Protein AF-K1RMY7-F1 (afdb_monomer_lite)

Structure (mmCIF, N/CA/C/O backbone):
data_AF-K1RMY7-F1
#
_entry.id   AF-K1RMY7-F1
#
loop_
_atom_site.group_PDB
_atom_site.id
_atom_site.type_symbol
_atom_site.label_atom_id
_atom_site.label_alt_id
_atom_site.label_comp_id
_atom_site.label_asym_id
_atom_site.label_entity_id
_atom_site.label_seq_id
_atom_site.pdbx_PDB_ins_code
_atom_site.Cartn_x
_atom_site.Cartn_y
_atom_site.Cartn_z
_atom_site.occupancy
_atom_site.B_iso_or_equiv
_atom_site.auth_seq_id
_atom_site.auth_comp_id
_ato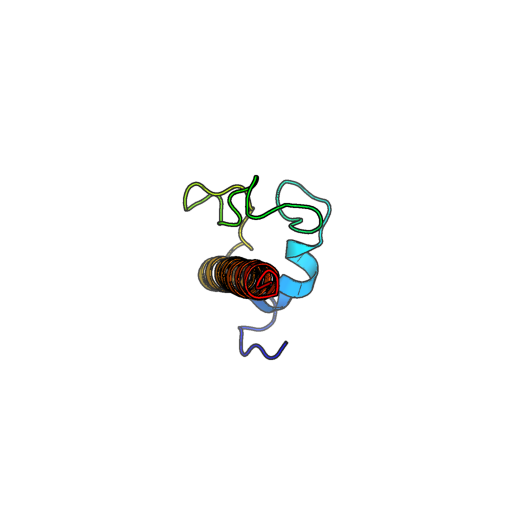m_site.auth_asym_id
_atom_site.auth_atom_id
_atom_site.pdbx_PDB_model_num
ATOM 1 N N . LEU A 1 1 ? 2.174 -16.202 -0.846 1.00 52.31 1 LEU A N 1
ATOM 2 C CA . LEU A 1 1 ? 2.515 -15.048 0.011 1.00 52.31 1 LEU A CA 1
ATOM 3 C C . LEU A 1 1 ? 2.717 -15.586 1.431 1.00 52.31 1 LEU A C 1
ATOM 5 O O . LEU A 1 1 ? 1.770 -16.130 1.977 1.00 52.31 1 LEU A O 1
ATOM 9 N N . LYS A 1 2 ? 3.945 -15.598 1.976 1.00 55.03 2 LYS A N 1
ATOM 10 C CA . LYS A 1 2 ? 4.201 -16.017 3.371 1.00 55.03 2 LYS A CA 1
ATOM 11 C C . LYS A 1 2 ? 4.428 -14.768 4.214 1.00 55.03 2 LYS A C 1
ATOM 13 O O . LYS A 1 2 ? 5.253 -13.942 3.844 1.00 55.03 2 LYS A O 1
ATOM 18 N N . HIS A 1 3 ? 3.712 -14.644 5.325 1.00 58.12 3 HIS A N 1
ATOM 19 C CA . HIS A 1 3 ? 3.757 -13.471 6.187 1.00 58.12 3 HIS A CA 1
ATOM 20 C C . HIS A 1 3 ? 3.569 -13.889 7.650 1.00 58.12 3 HIS A C 1
ATOM 22 O O . HIS A 1 3 ? 2.631 -14.619 7.957 1.00 58.12 3 HIS A O 1
ATOM 28 N N . GLN A 1 4 ? 4.487 -13.485 8.533 1.00 64.62 4 GLN A N 1
ATOM 29 C CA . GLN A 1 4 ? 4.488 -13.816 9.968 1.00 64.62 4 GLN A CA 1
ATOM 30 C C . GLN A 1 4 ? 3.912 -12.669 10.806 1.00 64.62 4 GLN A C 1
ATOM 32 O O . GLN A 1 4 ? 4.535 -12.216 11.763 1.00 64.62 4 GLN A O 1
ATOM 37 N N . GLU A 1 5 ? 2.749 -12.152 10.428 1.00 56.81 5 GLU A N 1
ATOM 38 C CA . GLU A 1 5 ? 2.131 -11.082 11.203 1.00 56.81 5 GLU A CA 1
ATOM 39 C C . GLU A 1 5 ? 1.156 -11.551 12.258 1.00 56.81 5 GLU A C 1
ATOM 41 O O . GLU A 1 5 ? 0.641 -12.668 12.229 1.00 56.81 5 GLU A O 1
ATOM 46 N N . THR A 1 6 ? 0.914 -10.644 13.204 1.00 60.50 6 THR A N 1
ATOM 47 C CA . THR A 1 6 ? -0.036 -10.828 14.286 1.00 60.50 6 THR A CA 1
ATOM 48 C C . THR A 1 6 ? -1.396 -11.250 13.713 1.00 60.50 6 THR A C 1
ATOM 50 O O . THR A 1 6 ? -1.980 -10.510 12.906 1.00 60.50 6 THR A O 1
ATOM 53 N N . PRO A 1 7 ? -1.920 -12.424 14.116 1.00 59.00 7 PRO A N 1
ATOM 54 C CA . PRO A 1 7 ? -3.221 -12.898 13.665 1.00 59.00 7 PRO A CA 1
ATOM 55 C C . PRO A 1 7 ? -4.308 -11.836 13.874 1.00 59.00 7 PRO A C 1
ATOM 57 O O . PRO A 1 7 ? -4.416 -11.247 14.946 1.00 59.00 7 PRO A O 1
ATOM 60 N N . GLY A 1 8 ? -5.118 -11.581 12.843 1.00 60.09 8 GLY A N 1
ATOM 61 C CA . GLY A 1 8 ? -6.280 -10.684 12.912 1.00 60.09 8 GLY A CA 1
ATOM 62 C C . GLY A 1 8 ? -6.033 -9.205 12.583 1.00 60.09 8 GLY A C 1
ATOM 63 O O . GLY A 1 8 ? -7.014 -8.471 12.411 1.00 60.09 8 GLY A O 1
ATOM 64 N N . LEU A 1 9 ? -4.775 -8.771 12.441 1.00 68.12 9 LEU A N 1
ATOM 65 C CA . LEU A 1 9 ? -4.429 -7.417 11.991 1.00 68.12 9 LEU A CA 1
ATOM 66 C C . LEU A 1 9 ? -3.912 -7.425 10.554 1.00 68.12 9 LEU A C 1
ATOM 68 O O . LEU A 1 9 ? -4.727 -7.454 9.636 1.00 68.12 9 LEU A O 1
ATOM 72 N N . GLY A 1 10 ? -2.603 -7.412 10.318 1.00 61.53 10 GLY A N 1
ATOM 73 C CA . GLY A 1 10 ? -2.109 -7.241 8.952 1.00 61.53 10 GLY A CA 1
ATOM 74 C C . GLY A 1 10 ? -2.134 -8.507 8.086 1.00 61.53 10 GLY A C 1
ATOM 75 O O . GLY A 1 10 ? -2.096 -8.399 6.865 1.00 61.53 10 GLY A O 1
ATOM 76 N N . ALA A 1 11 ? -2.455 -9.676 8.657 1.00 69.81 11 ALA A N 1
ATOM 77 C CA . ALA A 1 11 ? -2.942 -10.827 7.881 1.00 69.81 11 ALA A CA 1
ATOM 78 C C . ALA A 1 11 ? -4.189 -10.497 7.024 1.00 69.81 11 ALA A C 1
ATOM 80 O O . ALA A 1 11 ? -4.446 -11.167 6.029 1.00 69.81 11 ALA A O 1
ATOM 81 N N . LYS A 1 12 ? -4.939 -9.433 7.360 1.00 79.69 12 LYS A N 1
ATOM 82 C CA . LYS A 1 12 ? -6.074 -8.941 6.563 1.00 79.69 12 LYS A CA 1
ATOM 83 C C . LYS A 1 12 ? -5.666 -8.257 5.261 1.00 79.69 12 LYS A C 1
ATOM 85 O O . LYS A 1 12 ? -6.551 -7.904 4.489 1.00 79.69 12 LYS A O 1
ATOM 90 N N . MET A 1 13 ? -4.374 -8.055 4.990 1.00 81.19 13 MET A N 1
ATOM 91 C CA . MET A 1 13 ? -3.913 -7.406 3.755 1.00 81.19 13 MET A CA 1
ATOM 92 C C . MET A 1 13 ? -4.439 -8.088 2.489 1.00 81.19 13 MET A C 1
ATOM 94 O O . MET A 1 13 ? -4.738 -7.400 1.513 1.00 81.19 13 MET A O 1
ATOM 98 N N . ASP A 1 14 ? -4.618 -9.413 2.529 1.00 78.38 14 ASP A N 1
ATOM 99 C CA . ASP A 1 14 ? -5.147 -10.174 1.401 1.00 78.38 14 ASP A CA 1
ATOM 100 C C . ASP A 1 14 ? -6.592 -9.793 1.054 1.00 78.38 14 ASP A C 1
ATOM 102 O O . ASP A 1 14 ? -6.980 -9.863 -0.107 1.00 78.38 14 ASP A O 1
ATOM 106 N N . GLU A 1 15 ? -7.402 -9.363 2.011 1.00 87.25 15 GLU A N 1
ATOM 107 C CA . GLU A 1 15 ? -8.781 -8.940 1.745 1.00 87.25 15 GLU A CA 1
ATOM 108 C C . GLU A 1 15 ? -8.875 -7.417 1.631 1.00 87.25 15 GLU A C 1
ATOM 110 O O . GLU A 1 15 ? -9.528 -6.883 0.732 1.00 87.25 15 GLU A O 1
ATOM 115 N N . TRP A 1 16 ? -8.161 -6.703 2.503 1.00 89.81 16 TRP A N 1
ATOM 116 C CA . TRP A 1 16 ? -8.220 -5.251 2.628 1.00 89.81 16 TRP A CA 1
ATOM 117 C C . TRP A 1 16 ? -7.906 -4.544 1.312 1.00 89.81 16 TRP A C 1
ATOM 119 O O . TRP A 1 16 ? -8.722 -3.771 0.822 1.00 89.81 16 TRP A O 1
ATOM 129 N N . PHE A 1 17 ? -6.774 -4.864 0.677 1.00 90.31 17 PHE A N 1
ATOM 130 C CA . PHE A 1 17 ? -6.344 -4.171 -0.543 1.00 90.31 17 PHE A CA 1
ATOM 131 C C . PHE A 1 17 ? -7.108 -4.585 -1.811 1.00 90.31 17 PHE A C 1
ATOM 133 O O . PHE A 1 17 ? -6.789 -4.126 -2.907 1.00 90.31 17 PHE A O 1
ATOM 140 N N . ARG A 1 18 ? -8.124 -5.442 -1.670 1.00 90.88 18 ARG A N 1
ATOM 141 C CA . ARG A 1 18 ? -9.055 -5.844 -2.736 1.00 90.88 18 ARG A CA 1
ATOM 142 C C . ARG A 1 18 ? -10.499 -5.435 -2.435 1.00 90.88 18 ARG A C 1
ATOM 144 O O . ARG A 1 18 ? -11.396 -5.722 -3.218 1.00 90.88 18 ARG A O 1
ATOM 151 N N . THR A 1 19 ? -10.735 -4.781 -1.299 1.00 91.44 19 THR A N 1
ATOM 152 C CA . THR A 1 19 ? -12.072 -4.381 -0.864 1.00 91.44 19 THR A CA 1
ATOM 153 C C . THR A 1 19 ? -12.510 -3.113 -1.592 1.00 91.44 19 THR A C 1
ATOM 155 O O . THR A 1 19 ? -11.855 -2.075 -1.487 1.00 91.44 19 THR A O 1
ATOM 158 N N . GLU A 1 20 ? -13.661 -3.168 -2.266 1.00 88.69 20 GLU A N 1
ATOM 159 C CA . GLU A 1 20 ? -14.306 -2.028 -2.942 1.00 88.69 20 GLU A CA 1
ATOM 160 C C . GLU A 1 20 ? -14.966 -1.067 -1.936 1.00 88.69 20 GLU A C 1
ATOM 162 O O . GLU A 1 20 ? -16.174 -0.829 -1.940 1.00 88.69 20 GLU A O 1
ATOM 167 N N . LYS A 1 21 ? -14.167 -0.544 -1.005 1.00 89.25 21 LYS A N 1
ATOM 168 C CA . LYS A 1 21 ? -14.596 0.398 0.026 1.00 89.25 21 LYS A CA 1
ATOM 169 C C . LYS A 1 21 ? -13.541 1.478 0.209 1.00 89.25 21 LYS A C 1
ATOM 171 O O . LYS A 1 21 ? -12.368 1.179 0.428 1.00 89.25 21 LYS A O 1
ATOM 176 N N . ASN A 1 22 ? -13.979 2.737 0.202 1.00 90.56 22 ASN A N 1
ATOM 177 C CA . ASN A 1 22 ? -13.101 3.903 0.325 1.00 90.56 22 ASN A CA 1
ATOM 178 C C . ASN A 1 22 ? -11.912 3.802 -0.652 1.00 90.56 22 ASN A C 1
ATOM 180 O O . ASN A 1 22 ? -12.107 3.467 -1.818 1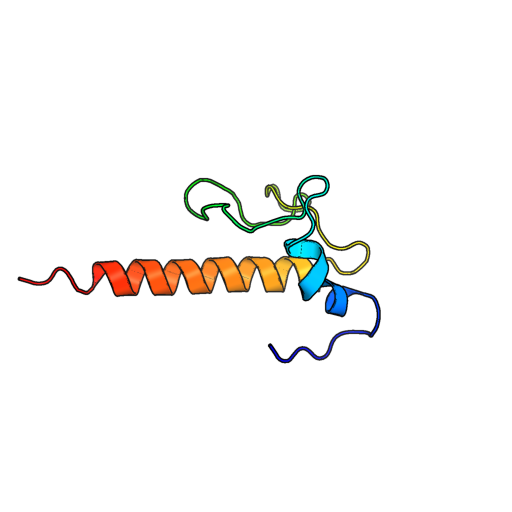.00 90.56 22 ASN A O 1
ATOM 184 N N . ASN A 1 23 ? -10.686 4.048 -0.181 1.00 91.00 23 ASN A N 1
ATOM 185 C CA . ASN A 1 23 ? -9.481 3.951 -0.997 1.00 91.00 23 ASN A CA 1
ATOM 186 C C . ASN A 1 23 ? -8.646 2.715 -0.640 1.00 91.00 23 ASN A C 1
ATOM 188 O O . ASN A 1 23 ? -7.420 2.789 -0.592 1.00 91.00 23 ASN A O 1
ATOM 192 N N . GLN A 1 24 ? -9.292 1.591 -0.335 1.00 92.88 24 GLN A N 1
ATOM 193 C CA . GLN A 1 24 ? -8.596 0.365 0.064 1.00 92.88 24 GLN A CA 1
ATOM 194 C C . GLN A 1 24 ? -8.144 -0.452 -1.150 1.00 92.88 24 GLN A C 1
ATOM 196 O O . GLN A 1 24 ? -7.020 -0.949 -1.170 1.00 92.88 24 GLN A O 1
ATOM 201 N N . ASN A 1 25 ? -8.986 -0.549 -2.182 1.00 92.00 25 ASN A N 1
ATOM 202 C CA . ASN A 1 25 ? -8.689 -1.346 -3.364 1.00 92.00 25 ASN A CA 1
ATOM 203 C C . ASN A 1 25 ? -7.511 -0.783 -4.176 1.00 92.00 25 ASN A C 1
ATOM 205 O O . ASN A 1 25 ? -7.505 0.395 -4.545 1.00 92.00 25 ASN A O 1
ATOM 209 N N . ILE A 1 26 ? -6.545 -1.643 -4.503 1.00 89.31 26 ILE A N 1
ATOM 210 C CA . ILE A 1 26 ? -5.415 -1.319 -5.385 1.00 89.31 26 ILE A CA 1
ATOM 211 C C . ILE A 1 26 ? -5.516 -1.961 -6.774 1.00 89.31 26 ILE A C 1
ATOM 213 O O . ILE A 1 26 ? -4.720 -1.635 -7.654 1.00 89.31 26 ILE A O 1
ATOM 217 N N . ILE A 1 27 ? -6.479 -2.859 -6.999 1.00 87.88 27 ILE A N 1
ATOM 218 C CA . ILE A 1 27 ? -6.694 -3.502 -8.299 1.00 87.88 27 ILE A CA 1
ATOM 219 C C . ILE A 1 27 ? -7.1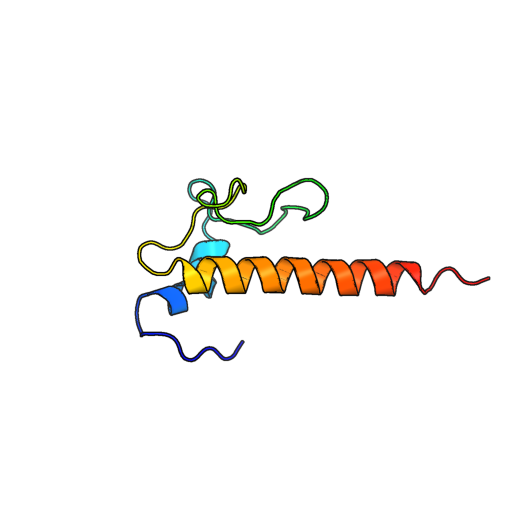09 -2.440 -9.324 1.00 87.88 27 ILE A C 1
ATOM 221 O O . ILE A 1 27 ? -7.926 -1.565 -9.052 1.00 87.88 27 ILE A O 1
ATOM 225 N N . GLY A 1 28 ? -6.505 -2.488 -10.514 1.00 84.25 28 GLY A N 1
ATOM 226 C CA . GLY A 1 28 ? -6.767 -1.528 -11.592 1.00 84.25 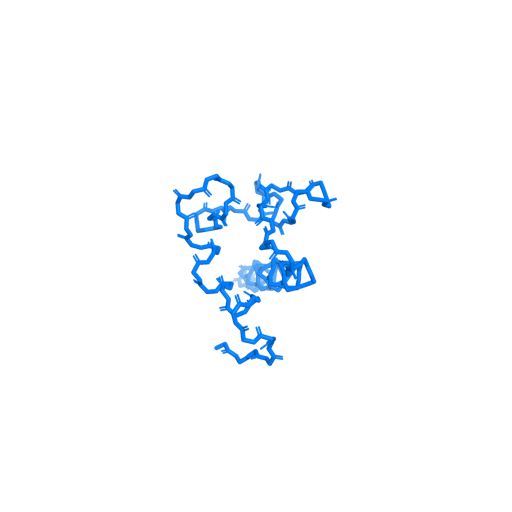28 GLY A CA 1
ATOM 227 C C . GLY A 1 28 ? -6.104 -0.158 -11.406 1.00 84.25 28 GLY A C 1
ATOM 228 O O . GLY A 1 28 ? -6.104 0.646 -12.340 1.00 84.25 28 GLY A O 1
ATOM 229 N N . LYS A 1 29 ? -5.479 0.111 -10.250 1.00 84.19 29 LYS A N 1
ATOM 230 C CA . LYS A 1 29 ? -4.634 1.296 -10.074 1.00 84.19 29 LYS A CA 1
ATOM 231 C C . LYS A 1 29 ? -3.297 1.086 -10.772 1.00 84.19 29 LYS A C 1
ATOM 233 O O . LYS A 1 29 ? -2.716 0.004 -10.741 1.00 84.19 29 LYS A O 1
ATOM 238 N N . SER A 1 30 ? -2.804 2.142 -11.409 1.00 78.19 30 SER A N 1
ATOM 239 C CA . SER A 1 30 ? -1.502 2.122 -12.069 1.00 78.19 30 SER A CA 1
ATOM 240 C C . SER A 1 30 ? -0.491 2.847 -11.190 1.00 78.19 30 SER A C 1
ATOM 242 O O . SER A 1 30 ? -0.733 4.010 -10.877 1.00 78.19 30 SER A O 1
ATOM 244 N N . PRO A 1 31 ? 0.668 2.251 -10.874 1.00 75.00 31 PRO A N 1
ATOM 245 C CA . PRO A 1 31 ? 1.715 2.923 -10.099 1.00 75.00 31 PRO A CA 1
ATOM 246 C C . PRO A 1 31 ? 2.306 4.157 -10.802 1.00 75.00 31 PRO A C 1
ATOM 248 O O . PRO A 1 31 ? 3.014 4.946 -10.191 1.00 75.00 31 PRO A O 1
ATOM 251 N N . VAL A 1 32 ? 2.017 4.334 -12.097 1.00 76.75 32 VAL A N 1
ATOM 252 C CA . VAL A 1 32 ? 2.406 5.516 -12.885 1.00 76.75 32 VAL A CA 1
ATOM 253 C C . VAL A 1 32 ? 1.445 6.685 -12.661 1.00 76.75 32 VAL A C 1
ATOM 255 O O . VAL A 1 32 ? 1.844 7.842 -12.738 1.00 76.75 32 VAL A O 1
ATOM 258 N N . ARG A 1 33 ? 0.163 6.393 -12.409 1.00 80.25 33 ARG A N 1
ATOM 259 C CA . ARG A 1 33 ? -0.908 7.397 -12.272 1.00 80.25 33 ARG A CA 1
ATOM 260 C C . ARG A 1 33 ? -1.371 7.588 -10.831 1.00 80.25 33 ARG A C 1
ATOM 262 O O . ARG A 1 33 ? -1.967 8.611 -10.518 1.00 80.25 33 ARG A O 1
ATOM 269 N N . ASN A 1 34 ? -1.136 6.601 -9.977 1.00 84.44 34 ASN A N 1
ATOM 270 C CA . ASN A 1 34 ? -1.596 6.547 -8.600 1.00 84.44 34 ASN A CA 1
ATOM 271 C C . ASN A 1 34 ? -0.399 6.381 -7.671 1.00 84.44 34 ASN A C 1
ATOM 273 O O . ASN A 1 34 ? 0.478 5.553 -7.921 1.00 84.44 34 ASN A O 1
ATOM 277 N N . LYS A 1 35 ? -0.401 7.119 -6.562 1.00 88.12 35 LYS A N 1
ATOM 278 C CA . LYS A 1 35 ? 0.577 6.938 -5.493 1.00 88.12 35 LYS A CA 1
ATOM 279 C C . LYS A 1 35 ? 0.144 5.746 -4.653 1.00 88.12 35 LYS A C 1
ATOM 281 O O . LYS A 1 35 ? -0.660 5.891 -3.730 1.00 88.12 35 LYS A O 1
ATOM 286 N N . LEU A 1 36 ? 0.675 4.564 -4.974 1.00 90.44 36 LEU A N 1
ATOM 287 C CA . LEU A 1 36 ? 0.486 3.337 -4.191 1.00 90.44 36 LEU A CA 1
ATOM 288 C C . LEU A 1 36 ? 1.265 3.411 -2.869 1.00 90.44 36 LEU A C 1
ATOM 290 O O . LEU A 1 36 ? 2.217 2.681 -2.626 1.00 90.44 36 LEU A O 1
ATOM 294 N N . GLN A 1 37 ? 0.863 4.347 -2.022 1.00 93.06 37 GLN A N 1
ATOM 295 C CA . GLN A 1 37 ? 1.373 4.601 -0.685 1.00 93.06 37 GLN A CA 1
ATOM 296 C C . GLN A 1 37 ? 0.180 4.868 0.227 1.00 93.06 37 GLN A C 1
ATOM 298 O O . GLN A 1 37 ? -0.914 5.208 -0.235 1.00 93.06 37 GLN A O 1
ATOM 303 N N . VAL A 1 38 ? 0.385 4.710 1.530 1.00 93.50 38 VAL A N 1
ATOM 304 C CA . VAL A 1 38 ? -0.674 4.992 2.496 1.00 93.50 38 VAL A CA 1
ATOM 305 C C . VAL A 1 38 ? -0.949 6.499 2.572 1.00 93.50 38 VAL A C 1
ATOM 307 O O . VAL A 1 38 ? -0.027 7.307 2.445 1.00 93.50 38 VAL A O 1
ATOM 310 N N . LYS A 1 39 ? -2.199 6.904 2.820 1.00 93.44 39 LYS A N 1
ATOM 311 C CA . LYS A 1 39 ? -2.586 8.323 2.957 1.00 93.44 39 LYS A CA 1
ATOM 312 C C . LYS A 1 39 ? -1.790 9.074 4.019 1.00 93.44 39 LYS A C 1
ATOM 314 O O . LYS A 1 39 ? -1.505 10.254 3.847 1.00 93.44 39 LYS A O 1
ATOM 319 N N . GLN A 1 40 ? -1.402 8.391 5.096 1.00 91.12 40 GLN A N 1
ATOM 320 C CA . GLN A 1 40 ? -0.555 8.951 6.152 1.00 91.12 40 GLN A CA 1
ATOM 321 C C . GLN A 1 40 ? 0.809 9.425 5.623 1.00 91.12 40 GLN A C 1
ATOM 323 O O . GLN A 1 40 ? 1.409 10.314 6.216 1.00 91.12 40 GLN A O 1
ATOM 328 N N . ASP A 1 41 ? 1.257 8.874 4.493 1.00 90.81 41 ASP A N 1
ATOM 329 C CA . ASP A 1 41 ? 2.520 9.199 3.831 1.00 90.81 41 ASP A CA 1
ATOM 330 C C . ASP A 1 41 ? 2.282 9.975 2.521 1.00 90.81 41 ASP A C 1
ATOM 332 O O . ASP A 1 41 ? 3.081 9.907 1.592 1.00 90.81 41 ASP A O 1
ATOM 336 N N . SER A 1 42 ? 1.175 10.725 2.428 1.00 90.25 42 SER A N 1
ATOM 337 C CA . SER A 1 42 ? 0.780 11.495 1.230 1.00 90.25 42 SER A CA 1
ATOM 338 C C . SER A 1 42 ? 0.485 10.650 -0.021 1.00 90.25 42 SER A C 1
ATOM 340 O O . SER A 1 42 ? 0.597 11.144 -1.150 1.00 90.25 42 SER A O 1
ATOM 342 N N . GLY A 1 43 ? 0.120 9.379 0.174 1.00 92.31 43 GLY A N 1
ATOM 343 C CA . GLY A 1 43 ? -0.350 8.478 -0.875 1.00 92.31 43 GLY A CA 1
ATOM 344 C C . GLY A 1 43 ? -1.870 8.446 -1.038 1.00 92.31 43 GLY A C 1
ATOM 345 O O . GLY A 1 43 ? -2.602 9.183 -0.379 1.00 92.31 43 GLY A O 1
ATOM 346 N N . ASP A 1 44 ? -2.348 7.551 -1.902 1.00 92.38 44 ASP A N 1
ATOM 347 C CA . ASP A 1 44 ? -3.772 7.458 -2.243 1.00 92.38 44 ASP A CA 1
ATOM 348 C C . ASP A 1 44 ? -4.536 6.399 -1.431 1.00 92.38 44 ASP A C 1
ATOM 350 O O . ASP A 1 44 ? -5.771 6.425 -1.417 1.00 92.38 44 ASP A O 1
ATOM 354 N N . ILE A 1 45 ? -3.836 5.467 -0.771 1.00 93.44 45 ILE A N 1
ATOM 355 C CA . ILE A 1 45 ? -4.411 4.216 -0.251 1.00 93.44 45 ILE A CA 1
ATOM 356 C C . ILE A 1 45 ? -4.689 4.287 1.254 1.00 93.44 45 ILE A C 1
ATOM 358 O O . ILE A 1 45 ? -3.876 4.778 2.037 1.00 93.44 45 ILE A O 1
ATOM 362 N N . ASP A 1 46 ? -5.829 3.758 1.692 1.00 94.06 46 ASP A N 1
ATOM 363 C CA . ASP A 1 46 ? -6.145 3.645 3.118 1.00 94.06 46 ASP A CA 1
ATOM 364 C C . ASP A 1 46 ? -5.357 2.494 3.771 1.00 94.06 46 ASP A C 1
ATOM 366 O O . ASP A 1 46 ? -5.463 1.335 3.362 1.00 94.06 46 ASP A O 1
ATOM 370 N N . ALA A 1 47 ? -4.592 2.800 4.822 1.00 92.69 47 ALA A N 1
ATOM 371 C CA . ALA A 1 47 ? -3.891 1.790 5.615 1.00 92.69 47 ALA A CA 1
ATOM 372 C C . ALA A 1 47 ? -4.862 0.906 6.416 1.00 92.69 47 ALA A C 1
ATOM 374 O O . ALA A 1 47 ? -5.916 1.365 6.863 1.00 92.69 47 ALA A O 1
ATOM 375 N N . ILE A 1 48 ? -4.459 -0.338 6.677 1.00 91.00 48 ILE A N 1
ATOM 376 C CA . ILE A 1 48 ? -5.134 -1.218 7.633 1.00 91.00 48 ILE A CA 1
ATOM 377 C C . ILE A 1 48 ? -4.994 -0.606 9.030 1.00 91.00 48 ILE A C 1
ATOM 379 O O . ILE A 1 48 ? -3.885 -0.318 9.495 1.00 91.00 48 ILE A O 1
ATOM 383 N N . THR A 1 49 ? -6.118 -0.417 9.721 1.00 88.38 49 THR A N 1
ATOM 384 C CA . THR A 1 49 ? -6.131 0.108 11.092 1.00 88.38 49 THR A CA 1
ATOM 385 C C . THR A 1 49 ? -5.252 -0.749 12.007 1.00 88.38 49 THR A C 1
ATOM 387 O O . THR A 1 49 ? -5.364 -1.971 12.009 1.00 88.38 49 THR A O 1
ATOM 390 N N . ALA A 1 50 ? -4.381 -0.097 12.785 1.00 86.75 50 ALA A N 1
ATOM 391 C CA . ALA A 1 50 ? -3.396 -0.727 13.673 1.00 86.75 50 ALA A CA 1
ATOM 392 C C . ALA A 1 50 ? -2.343 -1.629 12.985 1.00 86.75 50 ALA A C 1
ATOM 394 O O . ALA A 1 50 ? -1.570 -2.287 13.675 1.00 86.75 50 ALA A O 1
ATOM 395 N N . ALA A 1 51 ? -2.249 -1.615 11.651 1.00 87.75 51 ALA A N 1
ATOM 396 C CA . ALA A 1 51 ? -1.246 -2.358 10.882 1.00 87.75 51 ALA A CA 1
ATOM 397 C C . ALA A 1 51 ? -0.576 -1.460 9.819 1.00 87.75 51 ALA A C 1
ATOM 399 O O . ALA A 1 51 ? -0.496 -1.773 8.627 1.00 87.75 51 ALA A O 1
ATOM 400 N N . THR A 1 52 ? -0.100 -0.289 10.258 1.00 88.06 52 THR A N 1
ATOM 401 C CA . THR A 1 52 ? 0.524 0.718 9.381 1.00 88.06 52 THR A CA 1
ATOM 402 C C . THR A 1 52 ? 1.833 0.220 8.763 1.00 88.06 52 THR A C 1
ATOM 404 O O . THR A 1 52 ? 2.083 0.474 7.587 1.00 88.06 52 THR A O 1
ATOM 407 N N . ILE A 1 53 ? 2.657 -0.513 9.524 1.00 90.12 53 ILE A N 1
ATOM 408 C CA . ILE A 1 53 ? 3.931 -1.064 9.027 1.00 90.12 53 ILE A CA 1
ATOM 409 C C . ILE A 1 53 ? 3.678 -2.079 7.909 1.00 90.12 53 ILE A C 1
ATOM 411 O O . ILE A 1 53 ? 4.272 -1.963 6.839 1.00 90.12 53 ILE A O 1
ATOM 415 N N . THR A 1 54 ? 2.726 -2.988 8.109 1.00 89.81 54 THR A N 1
ATOM 416 C CA . THR A 1 54 ? 2.257 -3.942 7.096 1.00 89.81 54 THR A CA 1
ATOM 417 C C . THR A 1 54 ? 1.785 -3.243 5.839 1.00 89.81 54 THR A C 1
ATOM 419 O O . THR A 1 54 ? 2.190 -3.593 4.735 1.00 89.81 54 THR A O 1
ATOM 422 N N . SER A 1 55 ? 0.939 -2.224 6.010 1.00 91.31 55 SER A N 1
ATOM 423 C CA . SER A 1 55 ? 0.335 -1.498 4.896 1.00 91.31 55 SER A CA 1
ATOM 424 C C . SER A 1 55 ? 1.408 -0.841 4.029 1.00 91.31 55 SER A C 1
ATOM 426 O O . SER A 1 55 ? 1.372 -0.951 2.807 1.00 91.31 55 SER A O 1
ATOM 428 N N . ARG A 1 56 ? 2.410 -0.219 4.663 1.00 93.50 56 ARG A N 1
ATOM 429 C CA . ARG A 1 56 ? 3.566 0.363 3.972 1.00 93.50 56 ARG A CA 1
ATOM 430 C C . ARG A 1 56 ? 4.399 -0.701 3.262 1.00 93.50 56 ARG A C 1
ATOM 432 O O . ARG A 1 56 ? 4.710 -0.527 2.089 1.00 93.50 56 ARG A O 1
ATOM 439 N N . ALA A 1 57 ? 4.735 -1.793 3.949 1.00 92.38 57 ALA A N 1
ATOM 440 C CA . ALA A 1 57 ? 5.563 -2.862 3.393 1.00 92.38 57 ALA A CA 1
ATOM 441 C C . ALA A 1 57 ? 4.903 -3.529 2.178 1.00 92.38 57 ALA A C 1
ATOM 443 O O . ALA A 1 57 ? 5.554 -3.737 1.157 1.00 92.38 57 ALA A O 1
ATOM 444 N N . PHE A 1 58 ? 3.602 -3.810 2.264 1.00 91.56 58 PHE A N 1
ATOM 445 C CA . PHE A 1 58 ? 2.841 -4.407 1.174 1.00 91.56 58 PHE A CA 1
ATOM 446 C C . PHE A 1 58 ? 2.802 -3.493 -0.054 1.00 91.56 58 PHE A C 1
ATOM 448 O O . PHE A 1 58 ? 3.172 -3.914 -1.148 1.00 91.56 58 PHE A O 1
ATOM 455 N N . LEU A 1 59 ? 2.419 -2.225 0.121 1.00 91.75 59 LEU A N 1
ATOM 456 C CA . LEU A 1 59 ? 2.349 -1.269 -0.986 1.00 91.75 59 LEU A CA 1
ATOM 457 C C . LEU A 1 59 ? 3.727 -0.998 -1.611 1.00 91.75 59 LEU A C 1
ATOM 459 O O . LEU A 1 59 ? 3.844 -0.949 -2.835 1.00 91.75 59 LEU A O 1
ATOM 463 N N . ALA A 1 60 ? 4.781 -0.910 -0.793 1.00 91.62 60 ALA A N 1
ATOM 464 C CA . ALA A 1 60 ? 6.153 -0.791 -1.278 1.00 91.62 60 ALA A CA 1
ATOM 465 C C . ALA A 1 60 ? 6.569 -2.011 -2.116 1.00 91.62 60 ALA A C 1
ATOM 467 O O . ALA A 1 60 ? 7.126 -1.841 -3.197 1.00 91.62 60 ALA A O 1
ATOM 468 N N . ALA A 1 61 ? 6.240 -3.230 -1.675 1.00 91.50 61 ALA A N 1
ATOM 469 C CA . ALA A 1 61 ? 6.538 -4.447 -2.427 1.00 91.50 61 ALA A CA 1
ATOM 470 C C . ALA A 1 61 ? 5.835 -4.475 -3.796 1.00 91.50 61 ALA A C 1
ATOM 472 O O . ALA A 1 61 ? 6.452 -4.854 -4.791 1.00 91.50 61 ALA A O 1
ATOM 473 N N . ILE A 1 62 ? 4.576 -4.025 -3.871 1.00 89.81 62 ILE A N 1
ATOM 474 C CA . ILE A 1 62 ? 3.842 -3.897 -5.141 1.00 89.81 62 ILE A CA 1
ATOM 475 C C . ILE A 1 62 ? 4.519 -2.881 -6.067 1.00 89.81 62 ILE A C 1
ATOM 477 O O . ILE A 1 62 ? 4.708 -3.161 -7.251 1.00 89.81 62 ILE A O 1
ATOM 481 N N . GLN A 1 63 ? 4.922 -1.724 -5.536 1.00 89.31 63 GLN A N 1
ATOM 482 C CA . GLN A 1 63 ? 5.628 -0.705 -6.310 1.00 89.31 63 GLN A CA 1
ATOM 483 C C . GLN A 1 63 ? 6.960 -1.235 -6.856 1.00 89.31 63 GLN A C 1
ATOM 485 O O . GLN A 1 63 ? 7.241 -1.062 -8.040 1.00 89.31 63 GLN A O 1
ATOM 490 N N . THR A 1 64 ? 7.755 -1.917 -6.026 1.00 90.62 64 THR A N 1
ATOM 491 C CA . THR A 1 64 ? 9.023 -2.536 -6.439 1.00 90.62 64 THR A CA 1
ATOM 492 C C . THR A 1 64 ? 8.808 -3.603 -7.510 1.00 90.62 64 THR A C 1
ATOM 494 O O . THR A 1 64 ? 9.516 -3.600 -8.514 1.00 90.62 64 THR A O 1
ATOM 497 N N . ALA A 1 65 ? 7.815 -4.481 -7.341 1.00 89.19 65 ALA A N 1
ATOM 498 C CA . ALA A 1 65 ? 7.493 -5.513 -8.325 1.00 89.19 65 ALA A CA 1
ATOM 499 C C . ALA A 1 65 ? 7.063 -4.909 -9.670 1.00 89.19 65 ALA A C 1
ATOM 501 O O . ALA A 1 65 ? 7.496 -5.375 -10.722 1.00 89.19 65 ALA A O 1
ATOM 502 N N . TYR A 1 66 ? 6.256 -3.844 -9.643 1.00 87.69 66 TYR A N 1
ATOM 503 C CA . TYR A 1 66 ? 5.868 -3.135 -10.857 1.00 87.69 66 TYR A CA 1
ATOM 504 C C . TYR A 1 66 ? 7.061 -2.480 -11.551 1.00 87.69 66 TYR A C 1
ATOM 506 O O . TYR A 1 66 ? 7.177 -2.590 -12.767 1.00 87.69 66 TYR A O 1
ATOM 514 N N . THR A 1 67 ? 7.946 -1.814 -10.804 1.00 87.81 67 THR A N 1
ATOM 515 C CA . THR A 1 67 ? 9.157 -1.210 -11.372 1.00 87.81 67 THR A CA 1
ATOM 516 C C . THR A 1 67 ? 10.020 -2.270 -12.051 1.00 87.81 67 THR A C 1
ATOM 518 O O . THR A 1 67 ? 10.354 -2.102 -13.219 1.00 87.81 67 THR A O 1
ATOM 521 N N . ALA A 1 68 ? 10.281 -3.397 -11.381 1.00 89.56 68 ALA A N 1
ATOM 522 C CA . ALA A 1 68 ? 11.055 -4.499 -11.952 1.00 89.56 68 ALA A CA 1
ATOM 523 C C . ALA A 1 68 ? 10.407 -5.077 -13.225 1.00 89.56 68 ALA A C 1
ATOM 525 O O . ALA A 1 68 ? 11.093 -5.327 -14.212 1.00 89.56 68 ALA A O 1
ATOM 526 N N . TYR A 1 69 ? 9.081 -5.242 -13.235 1.00 87.62 69 TYR A N 1
ATOM 527 C CA . TYR A 1 69 ? 8.337 -5.692 -14.415 1.00 87.62 69 TYR A CA 1
ATOM 528 C C . TYR A 1 69 ? 8.374 -4.675 -15.568 1.00 87.62 69 TYR A C 1
ATOM 530 O O . TYR A 1 69 ? 8.536 -5.034 -16.733 1.00 87.62 69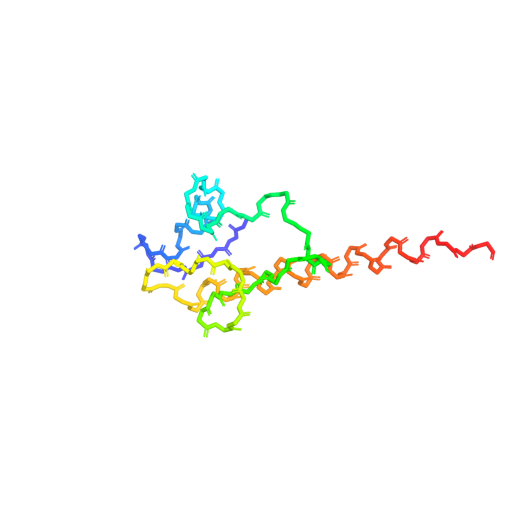 TYR A O 1
ATOM 538 N N . ALA A 1 70 ? 8.222 -3.386 -15.265 1.00 86.50 70 ALA A N 1
ATOM 539 C CA . ALA A 1 70 ? 8.285 -2.328 -16.267 1.00 86.50 70 ALA A CA 1
ATOM 540 C C . ALA A 1 70 ? 9.695 -2.196 -16.867 1.00 86.50 70 ALA A C 1
ATOM 542 O O . ALA A 1 70 ? 9.832 -1.904 -18.054 1.00 86.50 70 ALA A O 1
ATOM 543 N N . GLU A 1 71 ? 10.734 -2.419 -16.063 1.00 87.31 71 GLU A N 1
ATOM 544 C CA . GLU A 1 71 ? 12.125 -2.480 -16.514 1.00 87.31 71 GLU A CA 1
ATOM 545 C C . GLU A 1 71 ? 12.386 -3.712 -17.383 1.00 87.31 71 GLU A C 1
ATOM 547 O O . GLU A 1 71 ? 12.964 -3.563 -18.459 1.00 87.31 71 GLU A O 1
ATOM 552 N N . SER A 1 72 ? 11.897 -4.898 -16.999 1.00 87.00 72 SER A N 1
ATOM 553 C CA . SER A 1 72 ? 12.043 -6.101 -17.831 1.00 87.00 72 SER A CA 1
ATOM 554 C C . SER A 1 72 ? 11.352 -5.945 -19.187 1.00 87.00 72 SER A C 1
ATOM 556 O O . SER A 1 72 ? 11.912 -6.332 -20.202 1.00 87.00 72 SER A O 1
ATOM 558 N N . MET A 1 73 ? 10.185 -5.293 -19.227 1.00 81.62 73 MET A N 1
ATOM 559 C CA . MET A 1 73 ? 9.473 -4.990 -20.477 1.00 81.62 73 MET A CA 1
ATOM 560 C C . MET A 1 73 ? 10.191 -3.964 -21.366 1.00 81.62 73 MET A C 1
ATOM 562 O O . MET A 1 73 ? 9.980 -3.944 -22.574 1.00 81.62 73 MET A O 1
ATOM 566 N N . LYS A 1 74 ? 11.028 -3.090 -20.794 1.00 71.81 74 LYS A N 1
ATOM 567 C CA . LYS A 1 74 ? 11.864 -2.161 -21.574 1.00 71.81 74 LYS A CA 1
ATOM 568 C C . LYS A 1 74 ? 13.119 -2.831 -22.1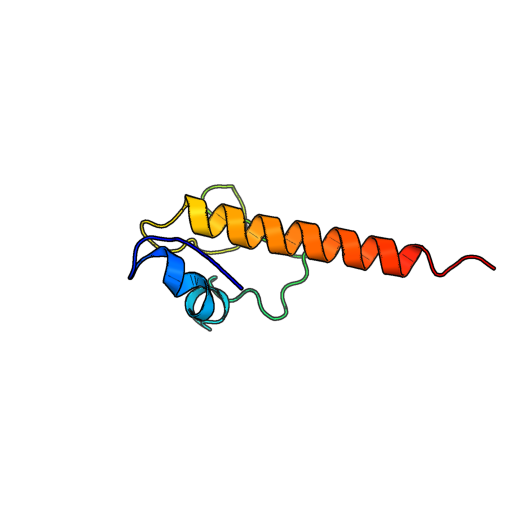37 1.00 71.81 74 LYS A C 1
ATOM 570 O O . LYS A 1 74 ? 13.639 -2.349 -23.138 1.00 71.81 74 LYS A O 1
ATOM 575 N N . GLY A 1 75 ? 13.597 -3.902 -21.502 1.00 59.97 75 GLY A N 1
ATOM 576 C CA . GLY A 1 75 ? 14.803 -4.636 -21.895 1.00 59.97 75 GLY A CA 1
ATOM 577 C C . GLY A 1 75 ? 14.661 -5.507 -23.149 1.00 59.97 75 GLY A C 1
ATOM 578 O O . GLY A 1 75 ? 15.682 -5.861 -23.726 1.00 59.97 75 GLY A O 1
ATOM 579 N N . ASP A 1 76 ? 13.436 -5.799 -23.598 1.00 55.84 76 ASP A N 1
ATOM 580 C CA . ASP A 1 76 ? 13.158 -6.591 -24.813 1.00 55.84 76 ASP A CA 1
ATOM 581 C C . ASP A 1 76 ? 13.092 -5.753 -26.111 1.00 55.84 76 ASP A C 1
ATOM 583 O O . ASP A 1 76 ? 12.887 -6.299 -27.192 1.00 55.84 76 ASP A O 1
ATOM 587 N N . ASN A 1 77 ? 13.312 -4.433 -26.046 1.00 51.41 77 ASN A N 1
ATOM 588 C CA . ASN A 1 77 ? 13.392 -3.555 -27.225 1.00 51.41 77 ASN A CA 1
ATOM 589 C C . ASN A 1 77 ? 14.849 -3.307 -27.659 1.00 51.41 77 ASN A C 1
ATOM 591 O O . ASN A 1 77 ? 15.278 -2.157 -27.767 1.00 51.41 77 ASN A O 1
ATOM 595 N N . HIS A 1 78 ? 15.617 -4.373 -27.877 1.00 43.38 78 HIS A N 1
ATOM 596 C CA . HIS A 1 78 ? 16.944 -4.287 -28.489 1.00 43.38 78 HIS A CA 1
ATOM 597 C C . HIS A 1 78 ? 16.918 -5.010 -29.847 1.00 43.38 78 HIS A C 1
ATOM 599 O O . HIS A 1 78 ? 17.190 -6.208 -29.927 1.00 43.38 78 HIS A O 1
ATOM 605 N N . GLU A 1 79 ? 16.536 -4.269 -30.894 1.00 38.81 79 GLU A N 1
ATOM 606 C CA . GLU A 1 79 ? 16.965 -4.521 -32.282 1.00 38.81 79 GLU A CA 1
ATOM 607 C C . GLU A 1 79 ? 18.351 -3.903 -32.510 1.00 38.81 79 GLU A C 1
ATOM 609 O O . GLU A 1 79 ? 18.600 -2.791 -31.981 1.00 38.81 79 GLU A O 1
#

Radius of gyration: 14.18 Å; chains: 1; bounding box: 32×28×47 Å

Sequence (79 aa):
LKHQETPGLGAKMDEWFRTEKNNQNIIGKSPVRNKLQVKQDSGDIDAITAATITSRAFLAAIQTAYTAYAESMKGDNHE

InterPro domains:
  IPR007329 FMN-binding [PF04205] (1-66)
  IPR007329 FMN-binding [SM00900] (1-69)
  IPR010209 Ion-translocating oxidoreductase complex, subunit RnfG/RsxG [PTHR36118] (1-73)

Organism: NCBI:txid408170

pLDDT: mean 81.97, std 13.67, range [38.81, 94.06]

Foldseek 3Di:
DDDDDDPPFLVCLVVQCCDPDQQRDPPPPDVVRFFLADVVVVGRHDDTVPPNVSSRVVSVVVNVVVVVVVVVVVVPPDD

Secondary structure (DSSP, 8-state):
----PPTTTGGGHHHHTT--STT---TT--TTTS--SBGGGT-SBPPPTT-HHHHHHHHHHHHHHHHHHHHHHHHT---